Protein AF-V7HVM6-F1 (afdb_monomer_lite)

Foldseek 3Di:
DQDADPVRDGDPLDADWQPRDDDPQPPHDPPVDPCPSVVRRVVRVVVNVVVNVD

pLDDT: mean 94.46, std 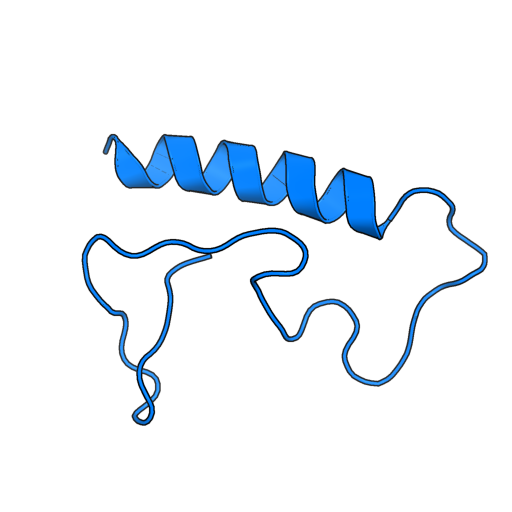3.57, range [81.0, 98.38]

Radius of gyration: 12.48 Å; chains: 1; bounding box: 29×25×27 Å

InterPro domains:
  IPR003953 FAD-dependent oxidoreductase 2, FAD-binding domain [PF00890] (1-27)
  IPR036188 FAD/NAD(P)-binding domain superfamily [G3DSA:3.50.50.60] (1-54)
  IPR036188 FAD/NAD(P)-binding domain superfamily [SSF51905] (10-54)

Secondary structure (DSSP, 8-state):
---B-TTS-B-TT----GGGS-STTSS---TTSTTHHHHHHHHHHHHHHHHHH-

Sequence (54 aa):
MQVLNEQGKVIEGLYAAGNCSGGFFWGDYPDHVPDLTASHALTFGRLAGQYAVE

Structure (mmCIF, N/CA/C/O backbone):
data_AF-V7HVM6-F1
#
_entry.id   AF-V7HVM6-F1
#
loop_
_atom_site.group_PDB
_atom_site.id
_atom_site.type_symbol
_atom_site.label_atom_id
_atom_site.label_alt_id
_atom_site.label_comp_id
_atom_site.label_asym_id
_atom_site.label_entity_id
_atom_site.label_seq_id
_atom_site.pdbx_PDB_ins_code
_atom_site.Cartn_x
_atom_site.Cartn_y
_atom_site.Cartn_z
_atom_site.occupancy
_atom_site.B_iso_or_equiv
_atom_site.auth_seq_id
_atom_site.auth_comp_id
_atom_site.auth_asym_id
_atom_site.auth_atom_id
_atom_site.pdbx_PDB_model_num
ATOM 1 N N . MET A 1 1 ? -2.683 -3.475 0.204 1.00 81.00 1 MET A N 1
ATOM 2 C CA . MET A 1 1 ? -4.038 -2.982 0.545 1.00 81.00 1 MET A CA 1
ATOM 3 C C . MET A 1 1 ? -4.839 -4.116 1.168 1.00 81.00 1 MET A C 1
ATOM 5 O O . MET A 1 1 ? -4.551 -5.233 0.776 1.00 81.00 1 MET A O 1
ATOM 9 N N . GLN A 1 2 ? -5.735 -3.825 2.130 1.00 95.94 2 GLN A N 1
ATOM 10 C CA . GLN A 1 2 ? -6.285 -4.728 3.173 1.00 95.94 2 GLN A CA 1
ATOM 11 C C . GLN A 1 2 ? -5.298 -5.799 3.664 1.00 95.94 2 GLN A C 1
ATOM 13 O O . GLN A 1 2 ? -5.022 -6.785 2.987 1.00 95.94 2 GLN A O 1
ATOM 18 N N . VAL A 1 3 ? -4.739 -5.599 4.857 1.00 97.44 3 VAL A N 1
ATOM 19 C CA . VAL A 1 3 ? -3.791 -6.563 5.426 1.00 97.44 3 VAL A CA 1
ATOM 20 C C . VAL A 1 3 ? -4.510 -7.870 5.738 1.00 97.44 3 VAL A C 1
ATOM 22 O O . VAL A 1 3 ? -5.620 -7.869 6.268 1.00 97.44 3 VAL A O 1
ATOM 25 N N . LEU A 1 4 ? -3.863 -8.983 5.400 1.00 97.31 4 LEU A N 1
ATOM 26 C CA . LEU A 1 4 ? -4.355 -10.324 5.681 1.00 97.31 4 LEU A CA 1
ATOM 27 C C . LEU A 1 4 ? -3.611 -10.915 6.878 1.00 97.31 4 LEU A C 1
ATOM 29 O O . LEU A 1 4 ? -2.416 -10.676 7.056 1.00 97.31 4 LEU A O 1
ATOM 33 N N . ASN A 1 5 ? -4.312 -11.708 7.680 1.00 97.69 5 ASN A N 1
ATOM 34 C CA . ASN A 1 5 ? -3.696 -12.570 8.678 1.00 97.69 5 ASN A CA 1
ATOM 35 C C . ASN A 1 5 ? -3.147 -13.858 8.037 1.00 97.69 5 ASN A C 1
ATOM 37 O O . ASN A 1 5 ? -3.287 -14.097 6.837 1.00 97.69 5 ASN A O 1
ATOM 41 N N . GLU A 1 6 ? -2.557 -14.726 8.855 1.00 97.88 6 GLU A N 1
ATOM 42 C CA . GLU A 1 6 ? -1.950 -15.986 8.403 1.00 97.88 6 GLU A CA 1
ATOM 43 C C . GLU A 1 6 ? -2.951 -16.968 7.768 1.00 97.88 6 GLU A C 1
ATOM 45 O O . GLU A 1 6 ? -2.557 -17.859 7.022 1.00 97.88 6 GLU A O 1
ATOM 50 N N . GLN A 1 7 ? -4.252 -16.805 8.024 1.00 97.88 7 GLN A N 1
ATOM 51 C CA . GLN A 1 7 ? -5.322 -17.608 7.427 1.00 97.88 7 GLN A CA 1
ATOM 52 C C . GLN A 1 7 ? -5.885 -16.975 6.142 1.00 97.88 7 GLN A C 1
ATOM 54 O O . GLN A 1 7 ? -6.905 -17.435 5.630 1.00 97.88 7 GLN A O 1
ATOM 59 N N . GLY A 1 8 ? -5.264 -15.902 5.641 1.00 96.75 8 GLY A N 1
ATOM 60 C CA . GLY A 1 8 ? -5.716 -15.169 4.460 1.00 96.75 8 GLY A CA 1
ATOM 61 C C . GLY A 1 8 ? -6.987 -14.346 4.689 1.00 96.75 8 GLY A C 1
ATOM 62 O O . GLY A 1 8 ? -7.619 -13.926 3.723 1.00 96.75 8 GLY A O 1
ATOM 63 N N . LYS A 1 9 ? -7.390 -14.121 5.947 1.00 98.38 9 LYS A N 1
ATOM 64 C CA . LYS A 1 9 ? -8.547 -13.283 6.285 1.00 98.38 9 LYS A CA 1
ATOM 65 C C . LYS A 1 9 ? -8.119 -11.837 6.485 1.00 98.38 9 LYS A C 1
ATOM 67 O O . LYS A 1 9 ? -7.063 -11.577 7.054 1.00 98.38 9 LYS A O 1
ATOM 72 N N . VAL A 1 10 ? -8.973 -10.910 6.063 1.00 97.75 10 VAL A N 1
ATOM 73 C CA . VAL A 1 10 ? -8.770 -9.469 6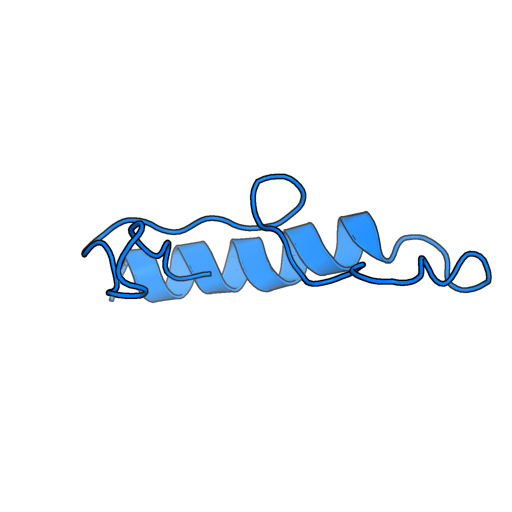.257 1.00 97.75 10 VAL A CA 1
ATOM 74 C C . VAL A 1 10 ? -8.696 -9.130 7.746 1.00 97.75 10 VAL A C 1
ATOM 76 O O . VAL A 1 10 ? -9.509 -9.604 8.541 1.00 97.75 10 VAL A O 1
ATOM 79 N N . ILE A 1 11 ? -7.732 -8.286 8.107 1.00 97.56 11 ILE A N 1
ATOM 80 C CA . ILE A 1 11 ? -7.662 -7.612 9.401 1.00 97.56 11 ILE A CA 1
ATOM 81 C C . ILE A 1 11 ? -8.410 -6.286 9.263 1.00 97.56 11 ILE A C 1
ATOM 83 O O . ILE A 1 11 ? -7.962 -5.378 8.561 1.00 97.56 11 ILE A O 1
ATOM 87 N N . GLU A 1 12 ? -9.576 -6.196 9.900 1.00 96.12 12 GLU A N 1
ATOM 88 C CA . GLU A 1 12 ? -10.450 -5.024 9.818 1.00 96.12 12 GLU A CA 1
ATOM 89 C C . GLU A 1 12 ? -9.730 -3.749 10.284 1.00 96.12 12 GLU A C 1
ATOM 91 O O . GLU A 1 12 ? -9.012 -3.748 11.285 1.00 96.12 12 GLU A O 1
ATOM 96 N N . GLY A 1 13 ? -9.884 -2.668 9.515 1.00 95.50 13 GLY A N 1
ATOM 97 C CA . GLY A 1 13 ? -9.252 -1.374 9.786 1.00 95.50 13 GLY A CA 1
ATOM 98 C C . GLY A 1 13 ? -7.752 -1.289 9.475 1.00 95.50 13 GLY A C 1
ATOM 99 O O . GLY A 1 13 ? -7.183 -0.204 9.590 1.00 95.50 13 GLY A O 1
ATOM 100 N N . LEU A 1 14 ? -7.093 -2.379 9.057 1.00 97.00 14 LEU A N 1
ATOM 101 C CA . LEU A 1 14 ? -5.656 -2.379 8.784 1.00 97.00 14 LEU A CA 1
ATOM 102 C C . LEU A 1 14 ? -5.341 -2.388 7.283 1.00 97.00 14 LEU A C 1
ATOM 104 O O . LEU A 1 14 ? -5.637 -3.332 6.545 1.00 97.00 14 LEU A O 1
ATOM 108 N N . TYR A 1 15 ? -4.635 -1.348 6.844 1.00 97.06 15 TYR A N 1
ATOM 109 C CA . TYR A 1 15 ? -4.213 -1.158 5.460 1.00 97.06 15 TYR A CA 1
ATOM 110 C C . TYR A 1 15 ? -2.696 -0.981 5.375 1.00 97.06 15 TYR A C 1
ATOM 112 O O . TYR A 1 15 ? -2.072 -0.369 6.237 1.00 97.06 15 TYR A O 1
ATOM 120 N N . ALA A 1 16 ? -2.104 -1.503 4.302 1.00 96.69 16 ALA A N 1
ATOM 121 C CA . ALA A 1 16 ? -0.693 -1.330 3.975 1.00 96.69 16 ALA A CA 1
ATOM 122 C C . ALA A 1 16 ? -0.539 -1.041 2.479 1.00 96.69 16 ALA A C 1
ATOM 124 O O . ALA A 1 16 ? -1.288 -1.585 1.656 1.00 96.69 16 ALA A O 1
ATOM 125 N N . ALA A 1 17 ? 0.439 -0.209 2.136 1.00 96.62 17 ALA A N 1
ATOM 126 C CA . ALA A 1 17 ? 0.767 0.187 0.772 1.00 96.62 17 ALA A CA 1
ATOM 127 C C . ALA A 1 17 ? 2.286 0.341 0.602 1.00 96.62 17 ALA A C 1
ATOM 129 O O . ALA A 1 17 ? 3.032 0.397 1.584 1.00 96.62 17 ALA A O 1
ATOM 130 N N . GLY A 1 18 ? 2.743 0.421 -0.650 1.00 95.31 18 GLY A N 1
ATOM 131 C CA . GLY A 1 18 ? 4.163 0.565 -0.970 1.00 95.31 18 GLY A CA 1
ATOM 132 C C . GLY A 1 18 ? 4.987 -0.617 -0.459 1.00 95.31 18 GLY A C 1
ATOM 133 O O . GLY A 1 18 ? 4.542 -1.762 -0.517 1.00 95.31 18 GLY A O 1
ATOM 134 N N . ASN A 1 19 ? 6.171 -0.331 0.079 1.00 94.38 19 ASN A N 1
ATOM 135 C CA . ASN A 1 19 ? 7.114 -1.355 0.547 1.00 94.38 19 ASN A CA 1
ATOM 136 C C . ASN A 1 19 ? 6.620 -2.131 1.780 1.00 94.38 19 ASN A C 1
ATOM 138 O O . ASN A 1 19 ? 7.157 -3.188 2.090 1.00 94.38 19 ASN A O 1
ATOM 142 N N . CYS A 1 20 ? 5.587 -1.636 2.471 1.00 95.12 20 CYS A N 1
ATOM 143 C CA . CYS A 1 20 ? 4.923 -2.359 3.558 1.00 95.12 20 CYS A CA 1
ATOM 144 C C . CYS A 1 20 ? 3.912 -3.405 3.054 1.00 95.12 20 CYS A C 1
ATOM 146 O O . CYS A 1 20 ? 3.301 -4.100 3.860 1.00 95.12 20 CYS A O 1
ATOM 148 N N . SER A 1 21 ? 3.702 -3.510 1.739 1.00 93.75 21 SER A N 1
ATOM 149 C CA . SER A 1 21 ? 2.849 -4.521 1.111 1.00 93.75 21 SER A CA 1
ATOM 150 C C . SER A 1 21 ? 3.657 -5.389 0.148 1.00 93.75 21 SER A C 1
ATOM 152 O O . SER A 1 21 ? 4.422 -4.872 -0.661 1.00 93.75 21 SER A O 1
ATOM 154 N N . GLY A 1 22 ? 3.491 -6.709 0.244 1.00 91.50 22 GLY A N 1
ATOM 155 C CA . GLY A 1 22 ? 4.179 -7.679 -0.613 1.00 91.50 22 GLY A CA 1
ATOM 156 C C . GLY A 1 22 ? 3.394 -8.052 -1.876 1.00 91.50 22 GLY A C 1
ATOM 157 O O . GLY A 1 22 ? 2.238 -7.670 -2.045 1.00 91.50 22 GLY A O 1
ATOM 158 N N . GLY A 1 23 ? 4.027 -8.836 -2.753 1.00 90.50 23 GLY A N 1
ATOM 159 C CA . GLY A 1 23 ? 3.391 -9.480 -3.912 1.00 90.50 23 GLY A CA 1
ATOM 160 C C . GLY A 1 23 ? 3.510 -8.724 -5.238 1.00 90.50 23 GLY A C 1
ATOM 161 O O . GLY A 1 23 ? 3.606 -9.363 -6.278 1.00 90.50 23 GLY A O 1
ATOM 162 N N . PHE A 1 24 ? 3.577 -7.390 -5.221 1.00 91.31 24 PHE A N 1
ATOM 163 C CA . PHE A 1 24 ? 3.572 -6.583 -6.452 1.00 91.31 24 PHE A CA 1
ATOM 164 C C . PHE A 1 24 ? 4.785 -6.829 -7.371 1.00 91.31 24 PHE A C 1
ATOM 166 O O . PHE A 1 24 ? 4.636 -6.857 -8.586 1.00 91.31 24 PHE A O 1
ATOM 173 N N . PHE A 1 25 ? 5.961 -7.067 -6.784 1.00 91.44 25 PHE A N 1
ATOM 174 C CA . PHE A 1 25 ? 7.207 -7.405 -7.488 1.00 91.44 25 PHE A CA 1
ATOM 175 C C . PHE A 1 25 ? 7.625 -8.865 -7.256 1.00 91.44 25 PHE A C 1
ATOM 177 O O . PHE A 1 25 ? 8.811 -9.184 -7.179 1.00 91.44 25 PHE A O 1
ATOM 184 N N . TRP A 1 26 ? 6.665 -9.761 -7.00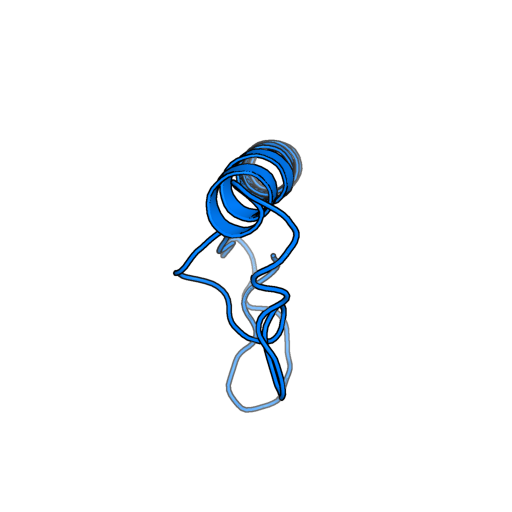4 1.00 90.75 26 TRP A N 1
ATOM 185 C CA . TRP A 1 26 ? 7.000 -11.164 -6.774 1.00 90.75 26 TRP A CA 1
ATOM 186 C C . TRP A 1 26 ? 7.439 -11.828 -8.083 1.00 90.75 26 TRP A C 1
ATOM 188 O O . TRP A 1 26 ? 6.706 -11.817 -9.069 1.00 90.75 26 TRP A O 1
ATOM 198 N N . GLY A 1 27 ? 8.628 -12.431 -8.069 1.00 92.62 27 GLY A N 1
ATOM 199 C CA . GLY A 1 27 ? 9.197 -13.168 -9.198 1.00 92.62 27 GLY A CA 1
ATOM 200 C C . GLY A 1 27 ? 10.111 -12.332 -10.091 1.00 92.62 27 GLY A C 1
ATOM 201 O O . GLY A 1 27 ? 11.124 -12.858 -10.540 1.00 92.62 27 GLY A O 1
ATOM 202 N N . ASP A 1 28 ? 9.803 -11.050 -10.297 1.00 90.06 28 ASP A N 1
ATOM 203 C CA . ASP A 1 28 ? 10.639 -10.147 -11.090 1.00 90.06 28 ASP A CA 1
ATOM 204 C C . ASP A 1 28 ? 10.375 -8.670 -10.755 1.00 90.06 28 ASP A C 1
ATOM 206 O O . ASP A 1 28 ? 9.280 -8.295 -10.320 1.00 90.06 28 ASP A O 1
ATOM 210 N N . TYR A 1 29 ? 11.380 -7.826 -10.977 1.00 90.38 29 TYR A N 1
ATOM 211 C CA . TYR A 1 29 ? 11.280 -6.377 -10.855 1.00 90.38 29 TYR A CA 1
ATOM 212 C C . TYR A 1 29 ? 11.551 -5.753 -12.230 1.00 90.38 29 TYR A C 1
ATOM 214 O O . TYR A 1 29 ? 12.679 -5.847 -12.711 1.00 90.38 29 TYR A O 1
ATOM 222 N N . PRO A 1 30 ? 10.571 -5.086 -12.867 1.00 90.12 30 PRO A N 1
ATOM 223 C CA . PRO A 1 30 ? 10.755 -4.517 -14.198 1.00 90.12 30 PRO A CA 1
ATOM 224 C C . PRO A 1 30 ? 11.653 -3.272 -14.124 1.00 90.12 30 PRO A C 1
ATOM 226 O O . PRO A 1 30 ? 11.204 -2.149 -13.900 1.00 90.12 30 PRO A O 1
ATOM 229 N N . ASP A 1 31 ? 12.947 -3.493 -14.308 1.00 88.62 31 ASP A N 1
ATOM 230 C CA . ASP A 1 31 ? 14.034 -2.516 -14.214 1.00 88.62 31 ASP A CA 1
ATOM 231 C C . ASP A 1 31 ? 14.039 -1.481 -15.351 1.00 88.62 31 ASP A C 1
ATOM 233 O O . ASP A 1 31 ? 14.544 -0.370 -15.189 1.00 88.62 31 ASP A O 1
ATOM 237 N N . HIS A 1 32 ? 13.419 -1.807 -16.485 1.00 93.62 32 HIS A N 1
ATOM 238 C CA . HIS A 1 32 ? 13.247 -0.899 -17.618 1.00 93.62 32 HIS A CA 1
ATOM 239 C C . HIS A 1 32 ? 12.115 0.123 -17.446 1.00 93.62 32 HIS A C 1
ATOM 241 O O . HIS A 1 32 ? 11.945 0.989 -18.308 1.00 93.62 32 HIS A O 1
ATOM 247 N N . VAL A 1 33 ? 11.344 0.053 -16.357 1.00 92.31 33 VAL A N 1
ATOM 248 C CA . VAL A 1 33 ? 10.304 1.038 -16.046 1.00 92.31 33 VAL A CA 1
ATOM 249 C C . VAL A 1 33 ? 10.705 1.807 -14.784 1.00 92.31 33 VAL A C 1
ATOM 251 O O . VAL A 1 33 ? 10.595 1.273 -13.676 1.00 92.31 33 VAL A O 1
ATOM 254 N N . PRO A 1 34 ? 11.176 3.061 -14.916 1.00 92.06 34 PRO A N 1
ATOM 255 C CA . PRO A 1 34 ? 11.573 3.850 -13.759 1.00 92.06 34 PRO A CA 1
ATOM 256 C C . PRO A 1 34 ? 10.374 4.149 -12.849 1.00 92.06 34 PRO A C 1
ATOM 258 O O . PRO A 1 34 ? 9.218 4.101 -13.264 1.00 92.06 34 PRO A O 1
ATOM 261 N N . ASP A 1 35 ? 10.670 4.461 -11.588 1.00 94.50 35 ASP A N 1
ATOM 262 C CA . ASP A 1 35 ? 9.718 4.929 -10.571 1.00 94.50 35 ASP A CA 1
ATOM 263 C C . ASP A 1 35 ? 8.579 3.973 -10.179 1.00 94.50 35 ASP A C 1
ATOM 265 O O . ASP A 1 35 ? 7.737 4.343 -9.359 1.00 94.50 35 ASP A O 1
ATOM 269 N N . LEU A 1 36 ? 8.573 2.718 -10.648 1.00 93.62 36 LEU A N 1
ATOM 270 C CA . LEU A 1 36 ? 7.460 1.792 -10.399 1.00 93.62 36 LEU A CA 1
ATOM 271 C C . LEU A 1 36 ? 7.138 1.607 -8.906 1.00 93.62 36 LEU A C 1
ATOM 273 O O . LEU A 1 36 ? 5.970 1.617 -8.518 1.00 93.62 36 LEU A O 1
ATOM 277 N N . THR A 1 37 ? 8.161 1.495 -8.050 1.00 93.88 37 THR A N 1
ATOM 278 C CA . THR A 1 37 ? 7.978 1.391 -6.590 1.00 93.88 37 THR A CA 1
ATOM 279 C C . THR A 1 37 ? 7.315 2.640 -6.008 1.00 93.88 37 THR A C 1
ATOM 281 O O . THR A 1 37 ? 6.406 2.533 -5.181 1.00 93.88 37 THR A O 1
ATOM 284 N N . ALA A 1 38 ? 7.730 3.829 -6.451 1.00 95.88 38 ALA A N 1
ATOM 285 C CA . ALA A 1 38 ? 7.163 5.090 -5.988 1.00 95.88 38 ALA A CA 1
ATOM 286 C C . ALA A 1 38 ? 5.718 5.263 -6.482 1.00 95.88 38 ALA A C 1
ATOM 288 O O . ALA A 1 38 ? 4.833 5.590 -5.690 1.00 95.88 38 ALA A O 1
ATOM 289 N N . SER A 1 39 ? 5.443 4.966 -7.756 1.00 95.38 39 SER A N 1
ATOM 290 C CA . SER A 1 39 ? 4.092 4.997 -8.327 1.00 95.38 39 SER A CA 1
ATOM 291 C C . SER A 1 39 ? 3.151 4.008 -7.634 1.00 95.38 39 SER A C 1
ATOM 293 O O . SER A 1 39 ? 2.005 4.356 -7.336 1.00 95.38 39 SER A O 1
ATOM 295 N N . HIS A 1 40 ? 3.638 2.804 -7.322 1.00 95.06 40 HIS A N 1
ATOM 296 C CA . HIS A 1 40 ? 2.911 1.804 -6.542 1.00 95.06 40 HIS A CA 1
ATOM 297 C C . HIS A 1 40 ? 2.575 2.335 -5.140 1.00 95.06 40 HIS A C 1
ATOM 299 O O . HIS A 1 40 ? 1.414 2.305 -4.728 1.00 95.06 40 HIS A O 1
ATOM 305 N N . ALA A 1 41 ? 3.557 2.894 -4.427 1.00 96.94 41 ALA A N 1
ATOM 306 C CA . ALA A 1 41 ? 3.349 3.462 -3.097 1.00 96.94 41 ALA A CA 1
ATOM 307 C C . ALA A 1 41 ? 2.330 4.615 -3.096 1.00 96.94 41 ALA A C 1
ATOM 309 O O . ALA A 1 41 ? 1.432 4.627 -2.258 1.00 96.94 41 ALA A O 1
ATOM 310 N N . LEU A 1 42 ? 2.420 5.546 -4.05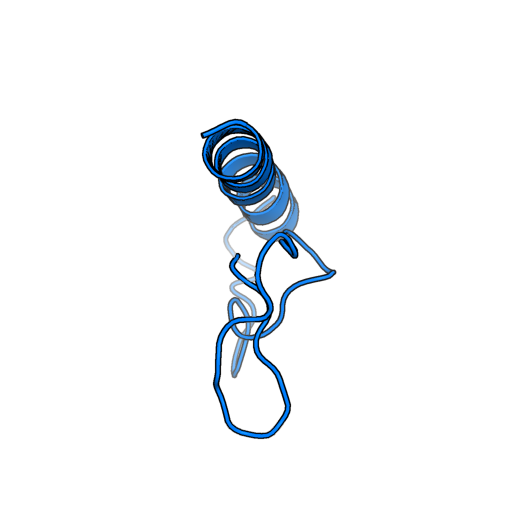0 1.00 97.94 42 LEU A N 1
ATOM 311 C CA . LEU A 1 42 ? 1.498 6.682 -4.163 1.00 97.94 42 LEU A CA 1
ATOM 312 C C . LEU A 1 42 ? 0.068 6.234 -4.480 1.00 97.94 42 LEU A C 1
ATOM 314 O O . LEU A 1 42 ? -0.881 6.666 -3.825 1.00 97.94 42 LEU A O 1
ATOM 318 N N . THR A 1 43 ? -0.087 5.344 -5.461 1.00 96.50 43 THR A N 1
ATOM 319 C CA . THR A 1 43 ? -1.402 4.875 -5.915 1.00 96.50 43 THR A CA 1
ATOM 320 C C . THR A 1 43 ? -2.117 4.115 -4.807 1.00 96.50 43 THR A C 1
ATOM 322 O O . THR A 1 43 ? -3.230 4.472 -4.4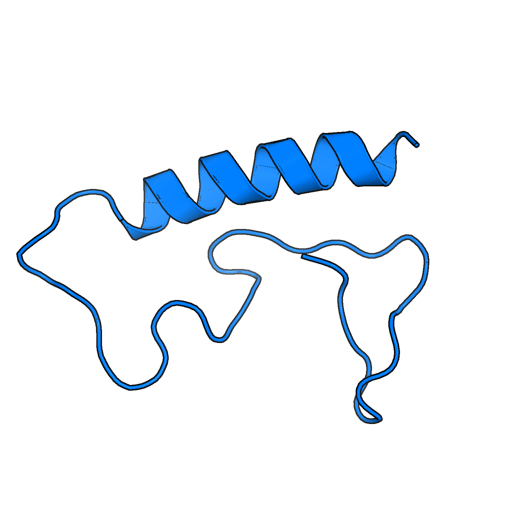17 1.00 96.50 43 THR A O 1
ATOM 325 N N . PHE A 1 44 ? -1.464 3.095 -4.248 1.00 97.25 44 PHE A N 1
ATOM 326 C CA . PHE A 1 44 ? -2.073 2.282 -3.202 1.00 97.25 44 PHE A CA 1
ATOM 327 C C . PHE A 1 44 ? -2.129 3.001 -1.856 1.00 97.25 44 PHE A C 1
ATOM 329 O O . PHE A 1 44 ? -3.022 2.706 -1.073 1.00 97.25 44 PHE A O 1
ATOM 336 N N . GLY A 1 45 ? -1.248 3.971 -1.595 1.00 97.44 45 GLY A N 1
ATOM 337 C CA . GLY A 1 45 ? -1.324 4.833 -0.415 1.00 97.44 45 GLY A CA 1
ATOM 338 C C . GLY A 1 45 ? -2.544 5.752 -0.448 1.00 97.44 45 GLY A C 1
ATOM 339 O O . GLY A 1 45 ? -3.260 5.858 0.545 1.00 97.44 45 GLY A O 1
ATOM 340 N N . ARG A 1 46 ? -2.852 6.352 -1.607 1.00 97.75 46 ARG A N 1
ATOM 341 C CA . ARG A 1 46 ? -4.092 7.120 -1.790 1.00 97.75 46 ARG A CA 1
ATOM 342 C C . ARG A 1 46 ? -5.319 6.236 -1.593 1.00 97.75 46 ARG A C 1
ATOM 344 O O . ARG A 1 46 ? -6.208 6.618 -0.840 1.00 97.75 46 ARG A O 1
ATOM 351 N N . LEU A 1 47 ? -5.350 5.061 -2.225 1.00 97.25 47 LEU A N 1
ATOM 352 C CA . LEU A 1 47 ? -6.451 4.112 -2.045 1.00 97.25 47 LEU A CA 1
ATOM 353 C C . LEU A 1 47 ? -6.581 3.688 -0.575 1.00 97.25 47 LEU A C 1
ATOM 355 O O .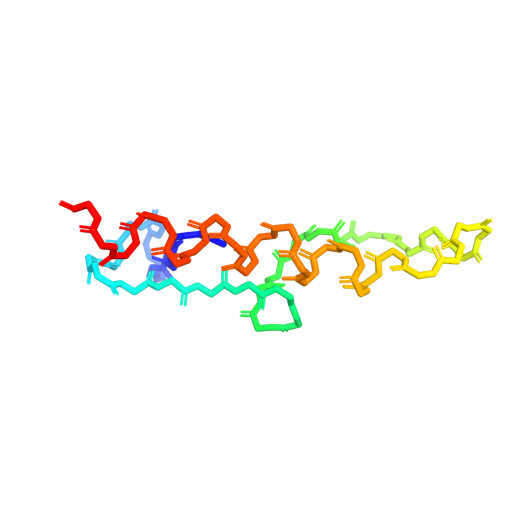 LEU A 1 47 ? -7.689 3.694 -0.057 1.00 97.25 47 LEU A O 1
ATOM 359 N N . ALA A 1 48 ? -5.474 3.402 0.122 1.00 96.50 48 ALA A N 1
ATOM 360 C CA . ALA A 1 48 ? -5.467 3.098 1.559 1.00 96.50 48 ALA A CA 1
ATOM 361 C C . ALA A 1 48 ? -6.174 4.174 2.371 1.00 96.50 48 ALA A C 1
ATOM 363 O O . ALA A 1 48 ? -7.045 3.852 3.168 1.00 96.50 48 ALA A O 1
ATOM 364 N N . GLY A 1 49 ? -5.838 5.442 2.131 1.00 95.69 49 GLY A N 1
ATOM 365 C CA . GLY A 1 49 ? -6.486 6.564 2.802 1.00 95.69 49 GLY A CA 1
ATOM 366 C C . GLY A 1 49 ? -7.981 6.664 2.492 1.00 95.69 49 GLY A C 1
ATOM 367 O O . GLY A 1 49 ? -8.758 6.941 3.396 1.00 95.69 49 GLY A O 1
ATOM 368 N N . GLN A 1 50 ? -8.388 6.408 1.243 1.00 96.31 50 GLN A N 1
ATOM 369 C CA . GLN A 1 50 ? -9.802 6.433 0.847 1.00 96.31 50 GLN A CA 1
ATOM 370 C C . GLN A 1 50 ? -10.606 5.314 1.522 1.00 96.31 50 GLN A C 1
ATOM 372 O O . GLN A 1 50 ? -11.653 5.587 2.088 1.00 96.31 50 GLN A O 1
ATOM 377 N N . TYR A 1 51 ? -10.096 4.082 1.534 1.00 95.12 51 TYR A N 1
ATOM 378 C CA . TYR A 1 51 ? -10.778 2.952 2.176 1.00 95.12 51 TYR A CA 1
ATOM 379 C C . TYR A 1 51 ? -10.701 2.967 3.706 1.00 95.12 51 TYR A C 1
ATOM 381 O O . TYR A 1 51 ? -11.491 2.304 4.365 1.00 95.12 51 TYR A O 1
ATOM 389 N N . ALA A 1 52 ? -9.729 3.671 4.287 1.00 93.94 52 ALA A N 1
ATOM 390 C CA . ALA A 1 52 ? -9.623 3.807 5.736 1.00 93.94 52 ALA A CA 1
ATOM 391 C C . ALA A 1 52 ? -10.595 4.848 6.319 1.00 93.94 52 ALA A C 1
ATOM 393 O O . ALA A 1 52 ? -10.780 4.865 7.533 1.00 93.94 52 ALA A O 1
ATOM 394 N N . VAL A 1 53 ? -11.156 5.735 5.487 1.00 93.25 53 VAL A N 1
ATOM 395 C CA . VAL A 1 53 ? -12.098 6.789 5.910 1.00 93.25 53 VAL A CA 1
ATOM 396 C C . VAL A 1 53 ? -13.556 6.492 5.529 1.00 93.25 53 VAL A C 1
ATOM 398 O O . VAL A 1 53 ? -14.446 7.211 5.979 1.00 93.25 53 VAL A O 1
ATOM 401 N N . GLU A 1 54 ? -13.792 5.467 4.705 1.00 82.12 54 GLU A N 1
ATOM 402 C CA . GLU A 1 54 ? -15.120 4.866 4.483 1.00 82.12 54 GLU A CA 1
ATOM 403 C C . GLU A 1 54 ? -15.572 4.065 5.711 1.00 82.12 54 GLU A C 1
ATOM 405 O O . GLU A 1 54 ? -16.761 4.208 6.081 1.00 82.12 54 GLU A O 1
#

Organism: NCBI:txid1392007